Protein AF-T1CTY6-F1 (afdb_monomer_lite)

Foldseek 3Di:
DDDDDLVPLVVQLVVQLVVCCPDPCNVVSNVVSSLVSVQQSVQWDQDPVGTDGDCVSRDDDDDDDDDPNPDDDDPDDDDPDDDPDPPQDPDDPPFDEAEAQDELAQDDDPDPDDDDDPDPVVVVVVVVVRLVSSLVVLVVVVVVVGSHYDYPDYYDPSNSVND

Structure (mmCIF, N/CA/C/O backbone):
data_AF-T1CTY6-F1
#
_entry.id   AF-T1CTY6-F1
#
loop_
_atom_site.group_PDB
_atom_site.id
_atom_site.type_symbol
_atom_site.label_atom_id
_atom_site.label_alt_id
_atom_site.label_comp_id
_atom_site.label_asym_id
_atom_site.label_entity_id
_atom_site.label_seq_id
_atom_site.pdbx_PDB_ins_code
_atom_site.Cartn_x
_atom_site.Cartn_y
_atom_site.Cartn_z
_atom_site.occupancy
_atom_site.B_iso_or_equiv
_atom_site.auth_seq_id
_atom_site.auth_comp_id
_atom_site.auth_asym_id
_atom_site.auth_atom_id
_atom_site.pdbx_PDB_model_num
ATOM 1 N N . SER A 1 1 ? 11.191 7.652 -39.563 1.00 59.44 1 SER A N 1
ATOM 2 C CA . SER A 1 1 ? 11.370 7.025 -38.243 1.00 59.44 1 SER A CA 1
ATOM 3 C C . SER A 1 1 ? 10.699 5.677 -38.306 1.00 59.44 1 SER A C 1
ATOM 5 O O . SER A 1 1 ? 9.540 5.625 -38.702 1.00 59.44 1 SER A O 1
ATOM 7 N N . ASP A 1 2 ? 11.427 4.610 -37.997 1.00 75.50 2 ASP A N 1
ATOM 8 C CA . ASP A 1 2 ? 10.841 3.271 -37.982 1.00 75.50 2 ASP A CA 1
ATOM 9 C C . ASP A 1 2 ? 9.883 3.154 -36.785 1.00 75.50 2 ASP A C 1
ATOM 11 O O . ASP A 1 2 ? 10.231 3.607 -35.688 1.00 75.50 2 ASP A O 1
ATOM 15 N N . PRO A 1 3 ? 8.663 2.622 -36.972 1.00 77.69 3 PRO A N 1
ATOM 16 C CA . PRO A 1 3 ? 7.709 2.467 -35.883 1.00 77.69 3 PRO A CA 1
ATOM 17 C C . PRO A 1 3 ? 8.234 1.442 -34.870 1.00 77.69 3 PRO A C 1
ATOM 19 O O . PRO A 1 3 ? 8.481 0.287 -35.209 1.00 77.69 3 PRO A O 1
ATOM 22 N N . VAL A 1 4 ? 8.399 1.871 -33.618 1.00 83.06 4 VAL A N 1
ATOM 23 C CA . VAL A 1 4 ? 8.841 1.012 -32.511 1.00 83.06 4 VAL A CA 1
ATOM 24 C C . VAL A 1 4 ? 7.612 0.462 -31.796 1.00 83.06 4 VAL A C 1
ATOM 26 O O . VAL A 1 4 ? 6.786 1.222 -31.293 1.00 83.06 4 VAL A O 1
ATOM 29 N N . ALA A 1 5 ? 7.486 -0.863 -31.752 1.00 83.94 5 ALA A N 1
ATOM 30 C CA . ALA A 1 5 ? 6.417 -1.529 -31.018 1.00 83.94 5 ALA A CA 1
ATOM 31 C C . ALA A 1 5 ? 6.709 -1.553 -29.508 1.00 83.94 5 ALA A C 1
ATOM 33 O O . ALA A 1 5 ? 7.858 -1.693 -29.095 1.00 83.94 5 ALA A O 1
ATOM 34 N N . MET A 1 6 ? 5.664 -1.521 -28.676 1.00 81.06 6 MET A N 1
ATOM 35 C CA . MET A 1 6 ? 5.793 -1.631 -27.210 1.00 81.06 6 MET A CA 1
ATOM 36 C C . MET A 1 6 ? 6.401 -2.963 -26.748 1.00 81.06 6 MET A C 1
ATOM 38 O O . MET A 1 6 ? 7.002 -3.045 -25.680 1.00 81.06 6 MET A O 1
ATOM 42 N N . THR A 1 7 ? 6.277 -4.014 -27.560 1.00 84.38 7 THR A N 1
ATOM 43 C CA . THR A 1 7 ? 6.893 -5.320 -27.304 1.00 84.38 7 THR A CA 1
ATOM 44 C C . THR A 1 7 ? 8.396 -5.338 -27.589 1.00 84.38 7 THR A C 1
ATOM 46 O O . THR A 1 7 ? 9.085 -6.251 -27.135 1.00 84.38 7 THR A O 1
ATOM 49 N N . ASP A 1 8 ? 8.934 -4.348 -28.313 1.00 89.75 8 ASP A N 1
ATOM 50 C CA . ASP A 1 8 ? 10.365 -4.252 -28.606 1.00 89.75 8 ASP A CA 1
ATOM 51 C C . ASP A 1 8 ? 11.134 -3.643 -27.427 1.00 89.75 8 ASP A C 1
ATOM 53 O O . ASP A 1 8 ? 11.621 -2.508 -27.444 1.00 89.75 8 ASP A O 1
ATOM 57 N N . ARG A 1 9 ? 11.287 -4.462 -26.384 1.00 88.38 9 ARG A N 1
ATOM 58 C CA . ARG A 1 9 ? 12.069 -4.121 -25.191 1.00 88.38 9 ARG A CA 1
ATOM 59 C C . ARG A 1 9 ? 13.514 -3.760 -25.525 1.00 88.38 9 ARG A C 1
ATOM 61 O O . ARG A 1 9 ? 14.118 -2.972 -24.806 1.00 88.38 9 ARG A O 1
ATOM 68 N N . THR A 1 10 ? 14.074 -4.300 -26.609 1.00 90.50 10 THR A N 1
ATOM 69 C CA . THR A 1 10 ? 15.474 -4.048 -26.971 1.00 90.50 10 THR A CA 1
ATOM 70 C C . THR A 1 10 ? 15.679 -2.617 -27.452 1.00 90.50 10 THR A C 1
ATOM 72 O O . THR A 1 10 ? 16.629 -1.952 -27.032 1.00 90.50 10 THR A O 1
ATOM 75 N N . THR A 1 11 ? 14.768 -2.112 -28.284 1.00 92.69 11 THR A N 1
ATOM 76 C CA . THR A 1 11 ? 14.814 -0.730 -28.763 1.00 92.69 11 THR A CA 1
ATOM 77 C C . THR A 1 11 ? 14.435 0.243 -27.654 1.00 92.69 11 THR A C 1
ATOM 79 O O . THR A 1 11 ? 15.128 1.245 -27.471 1.00 92.69 11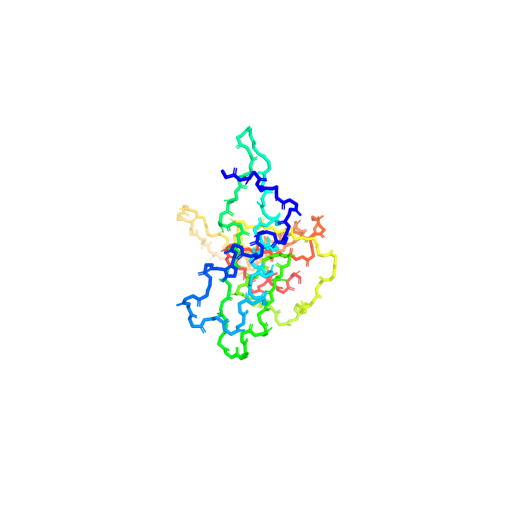 THR A O 1
ATOM 82 N N . LEU A 1 12 ? 13.428 -0.082 -26.836 1.00 92.62 12 LEU A N 1
ATOM 83 C CA . LEU A 1 12 ? 13.063 0.728 -25.670 1.00 92.62 12 LEU A CA 1
ATOM 84 C C . LEU A 1 12 ? 14.226 0.859 -24.670 1.00 92.62 12 LEU A C 1
ATOM 86 O O . LEU A 1 12 ? 14.524 1.962 -24.212 1.00 92.62 12 LEU A O 1
ATOM 90 N N . ALA A 1 13 ? 14.952 -0.231 -24.400 1.00 92.88 13 ALA A N 1
ATOM 91 C CA . ALA A 1 13 ? 16.126 -0.200 -23.531 1.00 92.88 13 ALA A CA 1
ATOM 92 C C . ALA A 1 13 ? 17.253 0.660 -24.118 1.00 92.88 13 ALA A C 1
ATOM 94 O O . ALA A 1 13 ? 17.898 1.406 -23.384 1.00 92.88 13 ALA A O 1
ATOM 95 N N . LYS A 1 14 ? 17.484 0.620 -25.438 1.00 93.06 14 LYS A N 1
ATOM 96 C CA . LYS A 1 14 ? 18.462 1.507 -26.094 1.00 93.06 14 LYS A CA 1
ATOM 97 C C . LYS A 1 14 ? 18.084 2.978 -25.927 1.00 93.06 14 LYS A C 1
ATOM 99 O O . LYS A 1 14 ? 18.944 3.772 -25.559 1.00 93.06 14 LYS A O 1
ATOM 104 N N . ILE A 1 15 ? 16.813 3.325 -26.135 1.00 93.06 15 ILE A N 1
ATOM 105 C CA . ILE A 1 15 ? 16.307 4.694 -25.949 1.00 93.06 15 ILE A CA 1
ATOM 106 C C . ILE A 1 15 ? 16.542 5.157 -24.504 1.00 93.06 15 ILE A C 1
ATOM 108 O O . ILE A 1 15 ? 17.101 6.234 -24.285 1.00 93.06 15 ILE A O 1
ATOM 112 N N . ALA A 1 16 ? 16.191 4.323 -23.521 1.00 93.19 16 ALA A N 1
ATOM 113 C CA . ALA A 1 16 ? 16.406 4.617 -22.106 1.00 93.19 16 ALA A CA 1
ATOM 114 C C . ALA A 1 16 ? 17.899 4.808 -21.772 1.00 93.19 16 ALA A C 1
ATOM 116 O O . ALA A 1 16 ? 18.269 5.805 -21.149 1.00 93.19 16 ALA A O 1
ATOM 117 N N . LYS A 1 17 ? 18.780 3.924 -22.261 1.00 93.50 17 LYS A N 1
ATOM 118 C CA . LYS A 1 17 ? 20.239 4.048 -22.085 1.00 93.50 17 LYS A CA 1
ATOM 119 C C . LYS A 1 17 ? 20.781 5.346 -22.676 1.00 93.50 17 LYS A C 1
ATOM 121 O O . LYS A 1 17 ? 21.583 6.019 -22.029 1.00 93.50 17 LYS A O 1
ATOM 126 N N . THR A 1 18 ? 20.340 5.725 -23.876 1.00 93.31 18 THR A N 1
ATOM 127 C CA . THR A 1 18 ? 20.744 6.984 -24.518 1.00 93.31 18 THR A CA 1
ATOM 128 C C . THR A 1 18 ? 20.318 8.194 -23.688 1.00 93.31 18 THR A C 1
ATOM 130 O O . THR A 1 18 ? 21.120 9.106 -23.496 1.00 93.31 18 THR A O 1
ATOM 133 N N . ALA A 1 19 ? 19.107 8.187 -23.123 1.00 91.25 19 ALA A N 1
ATOM 134 C CA . ALA A 1 19 ? 18.616 9.269 -22.266 1.00 91.25 19 ALA A CA 1
ATOM 135 C C . ALA A 1 19 ? 19.390 9.409 -20.935 1.00 91.25 19 ALA A C 1
ATOM 137 O O . ALA A 1 19 ? 19.431 10.494 -20.347 1.00 91.25 19 ALA A O 1
ATOM 138 N N . MET A 1 20 ? 20.006 8.325 -20.452 1.00 91.00 20 MET A N 1
ATOM 139 C CA . MET A 1 20 ? 20.801 8.297 -19.216 1.00 91.00 20 MET A CA 1
ATOM 140 C C . MET A 1 20 ? 22.302 8.535 -19.444 1.00 91.00 20 MET A C 1
ATOM 142 O O . MET A 1 20 ? 23.019 8.846 -18.495 1.00 91.00 20 MET A O 1
ATOM 146 N N . ALA A 1 21 ? 22.789 8.419 -20.684 1.00 87.50 21 ALA A N 1
ATOM 147 C CA . ALA A 1 21 ? 24.218 8.397 -21.002 1.00 87.50 21 ALA A CA 1
ATOM 148 C C . ALA A 1 21 ? 24.988 9.668 -20.597 1.00 87.50 21 ALA A C 1
ATOM 150 O O . ALA A 1 21 ? 26.182 9.584 -20.329 1.00 87.50 21 ALA A O 1
ATOM 151 N N . SER A 1 22 ? 24.326 10.826 -20.532 1.00 88.75 22 SER A N 1
ATOM 152 C CA . SER A 1 22 ? 24.936 12.108 -20.146 1.00 88.75 22 SER A CA 1
ATOM 153 C C . SER A 1 22 ? 24.800 12.448 -18.655 1.00 88.75 22 SER A C 1
ATOM 155 O O . SER A 1 22 ? 25.151 13.554 -18.246 1.00 88.75 22 SER A O 1
ATOM 157 N N . LYS A 1 23 ? 24.271 11.533 -17.833 1.00 88.62 23 LYS A N 1
ATOM 158 C CA . LYS A 1 23 ? 23.995 11.758 -16.406 1.00 88.62 23 LYS A CA 1
ATOM 159 C C . LYS A 1 23 ? 24.958 10.966 -15.519 1.00 88.62 23 LYS A C 1
ATOM 161 O O . LYS A 1 23 ? 25.582 10.000 -15.956 1.00 88.62 23 LYS A O 1
ATOM 166 N N . SER A 1 24 ? 25.032 11.335 -14.240 1.00 80.00 24 SER A N 1
ATOM 167 C CA . SER A 1 24 ? 25.892 10.671 -13.243 1.00 80.00 24 SER A CA 1
ATOM 168 C C . SER A 1 24 ? 25.585 9.179 -13.050 1.00 80.00 24 SER A C 1
ATOM 170 O O . SER A 1 24 ? 26.437 8.440 -12.579 1.00 80.00 24 SER A O 1
ATOM 172 N N . VAL A 1 25 ? 24.395 8.732 -13.461 1.00 79.69 25 VAL A N 1
ATOM 173 C CA . VAL A 1 25 ? 23.943 7.328 -13.443 1.00 79.69 25 VAL A CA 1
ATOM 174 C C . VAL A 1 25 ? 24.421 6.510 -14.653 1.00 79.69 25 VAL A C 1
ATOM 176 O O . VAL A 1 25 ? 23.932 5.415 -14.904 1.00 79.69 25 VAL A O 1
ATOM 179 N N . SER A 1 26 ? 25.339 7.049 -15.458 1.00 79.81 26 SER A N 1
ATOM 180 C CA . SER A 1 26 ? 25.789 6.421 -16.706 1.00 79.81 26 SER A CA 1
ATOM 181 C C . SER A 1 26 ? 26.509 5.083 -16.508 1.00 79.81 26 SER A C 1
ATOM 183 O O . SER A 1 26 ? 26.475 4.267 -17.429 1.00 79.81 26 SER A O 1
ATOM 185 N N . PHE A 1 27 ? 27.107 4.840 -15.337 1.00 81.81 27 PHE A N 1
ATOM 186 C CA . PHE A 1 27 ? 27.751 3.566 -14.994 1.00 81.81 27 PHE A CA 1
ATOM 187 C C . PHE A 1 27 ? 26.731 2.426 -14.846 1.00 81.81 27 PHE A C 1
ATOM 189 O O . PHE A 1 27 ? 26.923 1.365 -15.428 1.00 81.81 27 PHE A O 1
ATOM 196 N N . ASP A 1 28 ? 25.595 2.692 -14.198 1.00 86.50 28 ASP A N 1
ATOM 197 C CA . ASP A 1 28 ? 24.538 1.704 -13.919 1.00 86.50 28 ASP A CA 1
ATOM 198 C C . ASP A 1 28 ? 23.367 1.782 -14.912 1.00 86.50 28 ASP A C 1
ATOM 200 O O . ASP A 1 28 ? 22.284 1.233 -14.692 1.00 86.50 28 ASP A O 1
ATOM 204 N N . ARG A 1 29 ? 23.563 2.490 -16.032 1.00 88.31 29 ARG A N 1
ATOM 205 C CA . ARG A 1 29 ? 22.503 2.779 -17.011 1.00 88.31 29 ARG A CA 1
ATOM 206 C C . ARG A 1 29 ? 21.853 1.527 -17.583 1.00 88.31 29 ARG A C 1
ATOM 208 O O . ARG A 1 29 ? 20.710 1.594 -18.013 1.00 88.31 29 ARG A O 1
ATOM 215 N N . ASP A 1 30 ? 22.582 0.415 -17.644 1.00 90.44 30 ASP A N 1
ATOM 216 C CA . ASP A 1 30 ? 22.062 -0.829 -18.200 1.00 90.44 30 ASP A CA 1
ATOM 217 C C . ASP A 1 30 ? 20.988 -1.430 -17.289 1.00 90.44 30 ASP A C 1
ATOM 219 O O . ASP A 1 30 ? 19.914 -1.780 -17.778 1.00 90.44 30 ASP A O 1
ATOM 223 N N . HIS A 1 31 ? 21.250 -1.453 -15.980 1.00 91.19 31 HIS A N 1
ATOM 224 C CA . HIS A 1 31 ? 20.314 -1.896 -14.947 1.00 91.19 31 HIS A CA 1
ATOM 225 C C . HIS A 1 31 ? 19.101 -0.966 -14.851 1.00 91.19 31 HIS A C 1
ATOM 227 O O . HIS A 1 31 ? 17.954 -1.395 -14.961 1.00 91.19 31 HIS A O 1
ATOM 233 N N . LEU A 1 32 ? 19.347 0.343 -14.744 1.00 91.94 32 LEU A N 1
ATOM 234 C CA . LEU A 1 32 ? 18.278 1.336 -14.621 1.00 91.94 32 LEU A CA 1
ATOM 235 C C . LEU A 1 32 ? 17.399 1.411 -15.876 1.00 91.94 32 LEU A C 1
ATOM 237 O O . LEU A 1 32 ? 16.188 1.595 -15.764 1.00 91.94 32 LEU A O 1
ATOM 241 N N . ALA A 1 33 ? 17.975 1.244 -17.071 1.00 93.69 33 ALA A N 1
ATOM 242 C CA . ALA A 1 33 ? 17.201 1.210 -18.307 1.00 93.69 33 ALA A CA 1
ATOM 243 C C . ALA A 1 33 ? 16.242 0.015 -18.352 1.00 93.69 33 ALA A C 1
ATOM 245 O O . ALA A 1 33 ? 15.095 0.197 -18.760 1.00 93.69 33 ALA A O 1
ATOM 246 N N . ASP A 1 34 ? 16.676 -1.175 -17.920 1.00 93.00 34 ASP A N 1
ATOM 247 C CA . ASP A 1 34 ? 15.793 -2.345 -17.836 1.00 93.00 34 ASP A CA 1
ATOM 248 C C . ASP A 1 34 ? 14.622 -2.088 -16.878 1.00 93.00 34 ASP A C 1
ATOM 250 O O . ASP A 1 34 ? 13.460 -2.266 -17.254 1.00 93.00 34 ASP A O 1
ATOM 254 N N . LEU A 1 35 ? 14.911 -1.565 -15.682 1.00 94.56 35 LEU A N 1
ATOM 255 C CA . LEU A 1 35 ? 13.892 -1.229 -14.687 1.00 94.56 35 LEU A CA 1
ATOM 256 C C . LEU A 1 35 ? 12.882 -0.204 -15.215 1.00 94.56 35 LEU A C 1
ATOM 258 O O . LEU A 1 35 ? 11.675 -0.412 -15.090 1.00 94.56 35 LEU A O 1
ATOM 262 N N . CYS A 1 36 ? 13.352 0.875 -15.848 1.00 93.69 36 CYS A N 1
ATOM 263 C CA . CYS A 1 36 ? 12.477 1.897 -16.420 1.00 93.69 36 CYS A CA 1
ATOM 264 C C . CYS A 1 36 ? 11.570 1.329 -17.517 1.00 93.69 36 CYS A C 1
ATOM 266 O O . CYS A 1 36 ? 10.376 1.621 -17.533 1.00 93.69 36 CYS A O 1
ATOM 268 N N . VAL A 1 37 ? 12.109 0.509 -18.426 1.00 94.56 37 VAL A N 1
ATOM 269 C CA . VAL A 1 37 ? 11.310 -0.101 -19.499 1.00 94.56 37 VAL A CA 1
ATOM 270 C C . VAL A 1 37 ? 10.262 -1.044 -18.917 1.00 94.56 37 VAL A C 1
ATOM 272 O O . VAL A 1 37 ? 9.104 -1.004 -19.335 1.00 94.56 37 VAL A O 1
ATOM 275 N N . ARG A 1 38 ? 10.623 -1.860 -17.923 1.00 93.75 38 ARG A N 1
ATOM 276 C CA . ARG A 1 38 ? 9.675 -2.751 -17.242 1.00 93.75 38 ARG A CA 1
ATOM 277 C C . ARG A 1 38 ? 8.559 -1.975 -16.538 1.00 93.75 38 ARG A C 1
ATOM 279 O O . ARG A 1 38 ? 7.400 -2.303 -16.754 1.00 93.75 38 ARG A O 1
ATOM 286 N N . ALA A 1 39 ? 8.891 -0.919 -15.796 1.00 94.75 39 ALA A N 1
ATOM 287 C CA . ALA A 1 39 ? 7.912 -0.089 -15.090 1.00 94.75 39 ALA A CA 1
ATOM 288 C C . ALA A 1 39 ? 6.942 0.628 -16.045 1.00 94.75 39 ALA A C 1
ATOM 290 O O . ALA A 1 39 ? 5.736 0.652 -15.821 1.00 94.75 39 ALA A O 1
ATOM 291 N N . VAL A 1 40 ? 7.456 1.190 -17.144 1.00 94.06 40 VAL A N 1
ATOM 292 C CA . VAL A 1 40 ? 6.619 1.878 -18.139 1.00 94.06 40 VAL A CA 1
ATOM 293 C C . VAL A 1 40 ? 5.722 0.890 -18.878 1.00 94.06 40 VAL A C 1
ATOM 295 O O . VAL A 1 40 ? 4.549 1.172 -19.103 1.00 94.06 40 VAL A O 1
ATOM 298 N N . THR A 1 41 ? 6.246 -0.282 -19.245 1.00 92.12 41 THR A N 1
ATOM 299 C CA . THR A 1 41 ? 5.454 -1.296 -19.956 1.00 92.12 41 THR A CA 1
ATOM 300 C C . THR A 1 41 ? 4.399 -1.961 -19.073 1.00 92.12 41 THR A C 1
ATOM 302 O O . THR A 1 41 ? 3.377 -2.374 -19.611 1.00 92.12 41 THR A O 1
ATOM 305 N N . SER A 1 42 ? 4.587 -2.029 -17.748 1.00 91.88 42 SER A N 1
ATOM 306 C CA . SER A 1 42 ? 3.591 -2.597 -16.828 1.00 91.88 42 SER A CA 1
ATOM 307 C C . SER A 1 42 ? 2.372 -1.703 -16.598 1.00 91.88 42 SER A C 1
ATOM 309 O O . SER A 1 42 ? 1.312 -2.220 -16.266 1.00 91.88 42 SER A O 1
ATOM 311 N N . VAL A 1 43 ? 2.505 -0.383 -16.770 1.00 93.38 43 VAL A N 1
ATOM 312 C CA . VAL A 1 43 ? 1.404 0.585 -16.574 1.00 93.38 43 VAL A CA 1
ATOM 313 C C . VAL A 1 43 ? 0.863 1.158 -17.889 1.00 93.38 43 VAL A C 1
ATOM 315 O O . VAL A 1 43 ? 0.008 2.040 -17.877 1.00 93.38 43 VAL A O 1
ATOM 318 N N . ALA A 1 44 ? 1.390 0.704 -19.028 1.00 92.38 44 ALA A N 1
ATOM 319 C CA . ALA A 1 44 ? 0.965 1.174 -20.337 1.00 92.38 44 ALA A CA 1
ATOM 320 C C . ALA A 1 44 ? -0.404 0.595 -20.710 1.00 92.38 44 ALA A C 1
ATOM 322 O O . ALA A 1 44 ? -0.574 -0.621 -20.806 1.00 92.38 44 ALA A O 1
ATOM 323 N N . GLU A 1 45 ? -1.355 1.473 -21.008 1.00 90.31 45 GLU A N 1
ATOM 324 C CA . GLU A 1 45 ? -2.710 1.104 -21.405 1.00 90.31 45 GLU A CA 1
ATOM 325 C C . GLU A 1 45 ? -2.928 1.344 -22.904 1.00 90.31 45 GLU A C 1
ATOM 327 O O . GLU A 1 45 ? -2.540 2.399 -23.425 1.00 90.31 45 GLU A O 1
ATOM 332 N N . PRO A 1 46 ? -3.573 0.412 -23.626 1.00 88.50 46 PRO A N 1
ATOM 333 C CA . PRO A 1 46 ? -3.973 0.650 -25.005 1.00 88.50 46 PRO A CA 1
ATOM 334 C C . PRO A 1 46 ? -5.087 1.707 -25.057 1.00 88.50 46 PRO A C 1
ATOM 336 O O . PRO A 1 46 ? -6.076 1.630 -24.330 1.00 88.50 46 PRO A O 1
ATOM 339 N N . ARG A 1 47 ? -4.942 2.691 -25.945 1.00 88.12 47 ARG A N 1
ATOM 340 C CA . ARG A 1 47 ? -5.952 3.709 -26.270 1.00 88.12 47 ARG A CA 1
ATOM 341 C C . ARG A 1 47 ? -6.083 3.842 -27.789 1.00 88.12 47 ARG A C 1
ATOM 343 O O . ARG A 1 47 ? -5.224 3.377 -28.532 1.00 88.12 47 ARG A O 1
ATOM 350 N N . ASP A 1 48 ? -7.117 4.534 -28.263 1.00 79.06 48 ASP A N 1
ATOM 351 C CA . ASP A 1 48 ? -7.423 4.651 -29.703 1.00 79.06 48 ASP A CA 1
ATOM 352 C C . ASP A 1 48 ? -6.258 5.196 -30.556 1.00 79.06 48 ASP A C 1
ATOM 354 O O . ASP A 1 48 ? -6.122 4.848 -31.727 1.00 79.06 48 ASP A O 1
ATOM 358 N N . ALA A 1 49 ? -5.386 6.023 -29.969 1.00 75.75 49 ALA A N 1
ATOM 359 C CA . ALA A 1 49 ? -4.228 6.628 -30.633 1.00 75.75 49 ALA A CA 1
ATOM 360 C C . ALA A 1 49 ? -2.884 5.916 -30.353 1.00 75.75 49 ALA A C 1
ATOM 362 O O . ALA A 1 49 ? -1.828 6.460 -30.678 1.00 75.75 49 ALA A O 1
ATOM 363 N N . GLY A 1 50 ? -2.893 4.727 -29.737 1.00 83.75 50 GLY A N 1
ATOM 364 C CA . GLY A 1 50 ? -1.685 3.967 -29.408 1.00 83.75 50 GLY A CA 1
ATOM 365 C C . GLY A 1 50 ? -1.661 3.499 -27.956 1.00 83.75 50 GLY A C 1
ATOM 366 O O . GLY A 1 50 ? -2.588 2.847 -27.497 1.00 83.75 50 GLY A O 1
ATOM 367 N N . HIS A 1 51 ? -0.584 3.798 -27.233 1.00 86.31 51 HIS A N 1
ATOM 368 C CA . HIS A 1 51 ? -0.466 3.462 -25.813 1.00 86.31 51 HIS A CA 1
ATOM 369 C C . HIS A 1 51 ? -0.346 4.741 -24.997 1.00 86.31 51 HIS A C 1
ATOM 371 O O . HIS A 1 51 ? 0.361 5.669 -25.393 1.00 86.31 51 HIS A O 1
ATOM 377 N N . TYR A 1 52 ? -1.031 4.780 -23.863 1.00 90.25 52 TYR A N 1
ATOM 378 C CA . TYR A 1 52 ? -0.935 5.859 -22.897 1.00 90.25 52 TYR A CA 1
ATOM 379 C C . TYR A 1 52 ? -0.309 5.338 -21.612 1.00 90.25 52 TYR A C 1
ATOM 381 O O . TYR A 1 52 ? -0.619 4.240 -21.159 1.00 90.25 52 TYR A O 1
ATOM 389 N N . VAL A 1 53 ? 0.587 6.132 -21.043 1.00 91.88 53 VAL A N 1
ATOM 390 C CA . VAL A 1 53 ? 1.298 5.814 -19.807 1.00 91.88 53 VAL A CA 1
ATOM 391 C C . VAL A 1 53 ? 0.976 6.929 -18.830 1.00 91.88 53 VAL A C 1
ATOM 393 O O . VAL A 1 53 ? 1.385 8.069 -19.050 1.00 91.88 53 VAL A O 1
ATOM 396 N N . GLU A 1 54 ? 0.245 6.597 -17.772 1.00 93.06 54 GLU A N 1
ATOM 397 C CA . GLU A 1 54 ? 0.024 7.505 -16.650 1.00 93.06 54 GLU A CA 1
ATOM 398 C C . GLU A 1 54 ? 1.234 7.422 -15.715 1.00 93.06 54 GLU A C 1
ATOM 400 O O . GLU A 1 54 ? 1.508 6.369 -15.134 1.00 93.06 54 GLU A O 1
ATOM 405 N N . LEU A 1 55 ? 1.999 8.510 -15.600 1.00 91.81 55 LEU A N 1
ATOM 406 C CA . LEU A 1 55 ? 3.238 8.506 -14.812 1.00 91.81 55 LEU A CA 1
ATOM 407 C C . LEU A 1 55 ? 2.964 8.403 -13.309 1.00 91.81 55 LEU A C 1
ATOM 409 O O . LEU A 1 55 ? 3.798 7.862 -12.586 1.00 91.81 55 LEU A O 1
ATOM 413 N N . ASP A 1 56 ? 1.788 8.843 -12.856 1.00 93.19 56 ASP A N 1
ATOM 414 C CA . ASP A 1 56 ? 1.364 8.736 -11.456 1.00 93.19 56 ASP A CA 1
ATOM 415 C C . ASP A 1 56 ? 1.187 7.275 -11.002 1.00 93.19 56 ASP A C 1
ATOM 417 O O . ASP A 1 56 ? 1.276 6.981 -9.810 1.00 93.19 56 ASP A O 1
ATOM 421 N N . ASN A 1 57 ? 1.035 6.333 -11.943 1.00 94.25 57 ASN A N 1
ATOM 422 C CA . ASN A 1 57 ? 1.009 4.897 -11.652 1.00 94.25 57 ASN A CA 1
ATOM 423 C C . ASN A 1 57 ? 2.411 4.306 -11.392 1.00 94.25 57 ASN A C 1
ATOM 425 O O . ASN A 1 57 ? 2.521 3.130 -11.047 1.00 94.25 57 ASN A O 1
ATOM 429 N N . ILE A 1 58 ? 3.487 5.088 -11.546 1.00 95.69 58 ILE A N 1
ATOM 430 C CA . ILE A 1 58 ? 4.866 4.665 -11.271 1.00 95.69 58 ILE A CA 1
ATOM 431 C C . ILE A 1 58 ? 5.368 5.379 -10.016 1.00 95.69 58 ILE A C 1
ATOM 433 O O . ILE A 1 58 ? 5.820 6.524 -10.048 1.00 95.69 58 ILE A O 1
ATOM 437 N N . GLN A 1 59 ? 5.349 4.671 -8.889 1.00 95.38 59 GLN A N 1
ATOM 438 C CA . GLN A 1 59 ? 5.854 5.207 -7.631 1.00 95.38 59 GLN A CA 1
ATOM 439 C C . GLN A 1 59 ? 7.389 5.161 -7.575 1.00 95.38 59 GLN A C 1
ATOM 441 O O . GLN A 1 59 ? 8.004 4.114 -7.772 1.00 95.38 59 GLN A O 1
ATOM 446 N N . ILE A 1 60 ? 8.017 6.289 -7.230 1.00 94.50 60 ILE A N 1
ATOM 447 C CA . ILE A 1 60 ? 9.469 6.381 -7.024 1.00 94.50 60 ILE A CA 1
ATOM 448 C C . ILE A 1 60 ? 9.755 6.598 -5.537 1.00 94.50 60 ILE A C 1
ATOM 450 O O . ILE A 1 60 ? 9.543 7.690 -5.006 1.00 94.50 60 ILE A O 1
ATOM 454 N N . ILE A 1 61 ? 10.293 5.574 -4.872 1.00 92.88 61 ILE A N 1
ATOM 455 C CA . ILE A 1 61 ? 10.753 5.652 -3.480 1.00 92.88 61 ILE A CA 1
ATOM 456 C C . ILE A 1 61 ? 12.277 5.715 -3.442 1.00 92.88 61 ILE A C 1
ATOM 458 O O . ILE A 1 61 ? 12.966 4.940 -4.098 1.00 92.88 61 ILE A O 1
ATOM 462 N N . LYS A 1 62 ? 12.808 6.647 -2.645 1.00 91.62 62 LYS A N 1
ATOM 463 C CA . LYS A 1 62 ? 14.248 6.818 -2.427 1.00 91.62 62 LYS A CA 1
ATOM 464 C C . LYS A 1 62 ? 14.549 6.619 -0.949 1.00 91.62 62 LYS A C 1
ATOM 466 O O . LYS A 1 62 ? 14.037 7.364 -0.116 1.00 91.62 62 LYS A O 1
ATOM 471 N N . LYS A 1 63 ? 15.403 5.651 -0.631 1.00 89.19 63 LYS A N 1
ATOM 472 C CA . LYS A 1 63 ? 15.982 5.470 0.704 1.00 89.19 63 LYS A CA 1
ATOM 473 C C . LYS A 1 63 ? 17.498 5.620 0.585 1.00 89.19 63 LYS A C 1
ATOM 475 O O . LYS A 1 63 ? 18.079 5.228 -0.420 1.00 89.19 63 LYS A O 1
ATOM 480 N N . GLN A 1 64 ? 18.112 6.285 1.561 1.00 90.75 64 GLN A N 1
ATOM 481 C CA . GLN A 1 64 ? 19.563 6.469 1.584 1.00 90.75 64 GLN A CA 1
ATOM 482 C C . GLN A 1 64 ? 20.250 5.191 2.067 1.00 90.75 64 GLN A C 1
ATOM 484 O O . GLN A 1 64 ? 19.733 4.508 2.951 1.00 90.75 64 GLN A O 1
ATOM 489 N N . GLY A 1 65 ? 21.436 4.923 1.524 1.00 87.44 65 GLY A N 1
ATOM 490 C CA . GLY A 1 65 ? 22.167 3.675 1.736 1.00 87.44 65 GLY A CA 1
ATOM 491 C C . GLY A 1 65 ? 22.020 2.725 0.546 1.00 87.44 65 GLY A C 1
ATOM 492 O O . GLY A 1 65 ? 21.072 2.837 -0.225 1.00 87.44 65 GLY A O 1
ATOM 493 N N . GLY A 1 66 ? 22.985 1.819 0.389 1.00 88.31 66 GLY A N 1
ATOM 494 C CA . GLY A 1 66 ? 23.075 0.925 -0.769 1.00 88.31 66 GLY A CA 1
ATOM 495 C C . GLY A 1 66 ? 23.760 1.550 -1.990 1.00 88.31 66 GLY A C 1
ATOM 496 O O . GLY A 1 66 ? 24.201 2.702 -1.978 1.00 88.31 66 GLY A O 1
ATOM 497 N N . SER A 1 67 ? 23.877 0.740 -3.033 1.00 89.44 67 SER A N 1
ATOM 498 C CA . SER A 1 67 ? 24.406 1.070 -4.354 1.00 89.44 67 SER A CA 1
ATOM 499 C C . SER A 1 67 ? 23.273 1.296 -5.362 1.00 89.44 67 SER A C 1
ATOM 501 O O . SER A 1 67 ? 22.115 0.970 -5.105 1.00 89.44 67 SER A O 1
ATOM 503 N N . MET A 1 68 ? 23.586 1.849 -6.537 1.00 86.69 68 MET A N 1
ATOM 504 C CA . MET A 1 68 ? 22.595 1.976 -7.617 1.00 86.69 68 MET A CA 1
ATOM 505 C C . MET A 1 68 ? 22.115 0.604 -8.115 1.00 86.69 68 MET A C 1
ATOM 507 O O . MET A 1 68 ? 20.952 0.471 -8.499 1.00 86.69 68 MET A O 1
ATOM 511 N N . GLU A 1 69 ? 22.977 -0.414 -8.056 1.00 88.25 69 GLU A N 1
ATOM 512 C CA . GLU A 1 69 ? 22.656 -1.801 -8.413 1.00 88.25 69 GLU A CA 1
ATOM 513 C C . GLU A 1 69 ? 21.606 -2.424 -7.475 1.00 88.25 69 GLU A C 1
ATOM 515 O O . GLU A 1 69 ? 20.820 -3.263 -7.911 1.00 88.25 69 GLU A O 1
ATOM 520 N N . ASP A 1 70 ? 21.500 -1.950 -6.227 1.00 91.25 70 ASP A N 1
ATOM 521 C CA . ASP A 1 70 ? 20.485 -2.410 -5.265 1.00 91.25 70 ASP A CA 1
ATOM 522 C C . ASP A 1 70 ? 19.068 -1.899 -5.586 1.00 91.25 70 ASP A C 1
ATOM 524 O O . ASP A 1 70 ? 18.095 -2.291 -4.937 1.00 91.25 70 ASP A O 1
ATOM 528 N N . THR A 1 71 ? 18.923 -1.025 -6.588 1.00 93.06 71 THR A N 1
ATOM 529 C CA . THR A 1 71 ? 17.617 -0.533 -7.043 1.00 93.06 71 THR A CA 1
ATOM 530 C C . THR A 1 71 ? 16.800 -1.675 -7.639 1.00 93.06 71 THR A C 1
ATOM 532 O O . THR A 1 71 ? 17.294 -2.445 -8.461 1.00 93.06 71 THR A O 1
ATOM 535 N N . GLN A 1 72 ? 15.523 -1.768 -7.269 1.00 93.50 72 GLN A N 1
ATOM 536 C CA . GLN A 1 72 ? 14.623 -2.820 -7.740 1.00 93.50 72 GLN A CA 1
ATOM 537 C C . GLN A 1 72 ? 13.273 -2.243 -8.159 1.00 93.50 72 GLN A C 1
ATOM 539 O O . GLN A 1 72 ? 12.813 -1.237 -7.619 1.00 93.50 72 GLN A O 1
ATOM 544 N N . LEU A 1 73 ? 12.631 -2.912 -9.116 1.00 94.88 73 LEU A N 1
ATOM 545 C CA . LEU A 1 73 ? 11.239 -2.675 -9.479 1.00 94.88 73 LEU A CA 1
ATOM 546 C C . LEU A 1 73 ? 10.373 -3.642 -8.679 1.00 94.88 73 LEU A C 1
ATOM 548 O O . LEU A 1 73 ? 10.526 -4.856 -8.810 1.00 94.88 73 LEU A O 1
ATOM 552 N N . LEU A 1 74 ? 9.459 -3.094 -7.887 1.00 94.31 74 LEU A N 1
ATOM 553 C CA . LEU A 1 74 ? 8.437 -3.864 -7.192 1.00 94.31 74 LEU A CA 1
ATOM 554 C C . LEU A 1 74 ? 7.133 -3.789 -7.980 1.00 94.31 74 LEU A C 1
ATOM 556 O O . LEU A 1 74 ? 6.681 -2.706 -8.343 1.00 94.31 74 LEU A O 1
ATOM 560 N N . GLU A 1 75 ? 6.524 -4.944 -8.228 1.00 92.50 75 GLU A N 1
ATOM 561 C CA . GLU A 1 75 ? 5.214 -5.053 -8.873 1.00 92.50 75 GLU A CA 1
ATOM 562 C C . GLU A 1 75 ? 4.113 -4.803 -7.832 1.00 92.50 75 GLU A C 1
ATOM 564 O O . GLU A 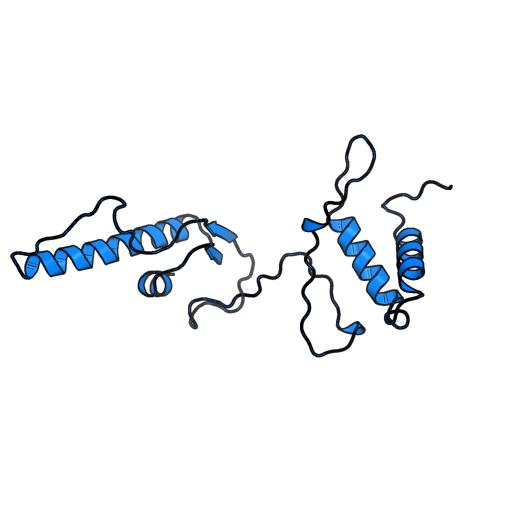1 75 ? 3.463 -5.720 -7.336 1.00 92.50 75 GLU A O 1
ATOM 569 N N . GLY A 1 76 ? 3.964 -3.540 -7.434 1.00 92.75 76 GLY A N 1
ATOM 570 C CA . GLY A 1 76 ? 3.023 -3.119 -6.402 1.00 92.75 76 GLY A CA 1
ATOM 571 C C . GLY A 1 76 ? 3.280 -1.690 -5.935 1.00 92.75 76 GLY A C 1
ATOM 572 O O . GLY A 1 76 ? 3.910 -0.898 -6.633 1.00 92.75 76 GLY A O 1
ATOM 573 N N . ILE A 1 77 ? 2.796 -1.366 -4.736 1.00 92.94 77 ILE A N 1
ATOM 574 C CA . ILE A 1 77 ? 2.968 -0.052 -4.112 1.00 92.94 77 ILE A CA 1
ATOM 575 C C . ILE A 1 77 ? 3.710 -0.185 -2.782 1.00 92.94 77 ILE A C 1
ATOM 577 O O . ILE A 1 77 ? 3.450 -1.099 -1.998 1.00 92.94 77 ILE A O 1
ATOM 581 N N . ILE A 1 78 ? 4.618 0.749 -2.512 1.00 93.38 78 ILE A N 1
ATOM 582 C CA . ILE A 1 78 ? 5.236 0.917 -1.202 1.00 93.38 78 ILE A CA 1
ATOM 583 C C . ILE A 1 78 ? 4.479 2.014 -0.460 1.00 93.38 78 ILE A C 1
ATOM 585 O O . ILE A 1 78 ? 4.395 3.159 -0.905 1.00 93.38 78 ILE A O 1
ATOM 589 N N . VAL A 1 79 ? 3.980 1.692 0.725 1.00 92.62 79 VAL A N 1
ATOM 590 C CA . VAL A 1 79 ? 3.437 2.691 1.643 1.00 92.62 79 VAL A CA 1
ATOM 591 C C . VAL A 1 79 ? 4.486 2.941 2.719 1.00 92.62 79 VAL A C 1
ATOM 593 O O . VAL A 1 79 ? 4.854 2.019 3.439 1.00 92.62 79 VAL A O 1
ATOM 596 N N . ASP A 1 80 ? 4.980 4.178 2.831 1.00 90.06 80 ASP A N 1
ATOM 597 C CA . ASP A 1 80 ? 5.970 4.567 3.850 1.00 90.06 80 ASP A CA 1
ATOM 598 C C . ASP A 1 80 ? 5.283 4.772 5.214 1.00 90.06 80 ASP A C 1
ATOM 600 O O . ASP A 1 80 ? 5.155 5.886 5.729 1.00 90.06 80 ASP A O 1
ATOM 604 N N . LYS A 1 81 ? 4.729 3.679 5.745 1.00 90.06 81 LYS A N 1
ATOM 605 C CA . LYS A 1 81 ? 4.021 3.589 7.023 1.00 90.06 81 LYS A CA 1
ATOM 606 C C . LYS A 1 81 ? 4.350 2.272 7.711 1.00 90.06 81 LYS A C 1
ATOM 608 O O . LYS A 1 81 ? 4.684 1.280 7.070 1.00 90.06 81 LYS A O 1
ATOM 613 N N . GLU A 1 82 ? 4.207 2.273 9.027 1.00 90.12 82 GLU A N 1
ATOM 614 C CA . GLU A 1 82 ? 4.382 1.090 9.862 1.00 90.12 82 GLU A CA 1
ATOM 615 C C . GLU A 1 82 ? 3.026 0.520 10.282 1.00 90.12 82 GLU A C 1
ATOM 617 O O . GLU A 1 82 ? 1.999 1.204 10.242 1.00 90.12 82 GLU A O 1
ATOM 622 N N . LYS A 1 83 ? 3.024 -0.749 10.700 1.00 92.62 83 LYS A N 1
ATOM 623 C CA . LYS A 1 83 ? 1.858 -1.352 11.349 1.00 92.62 83 LYS A CA 1
ATOM 624 C C . LYS A 1 83 ? 1.510 -0.571 12.616 1.00 92.62 83 LYS A C 1
ATOM 626 O O . LYS A 1 83 ? 2.394 -0.216 13.388 1.00 92.62 83 LYS A O 1
ATOM 631 N N . VAL A 1 84 ? 0.217 -0.351 12.836 1.00 92.06 84 VAL A N 1
ATOM 632 C CA . VAL A 1 84 ? -0.268 0.448 13.973 1.00 92.06 84 VAL A CA 1
ATOM 633 C C . VAL A 1 84 ? -0.023 -0.239 15.317 1.00 92.06 84 VAL A C 1
ATOM 635 O O . VAL A 1 84 ? 0.334 0.422 16.282 1.00 92.06 84 VAL A O 1
ATOM 638 N N . HIS A 1 85 ? -0.114 -1.573 15.362 1.00 92.81 85 HIS A N 1
ATOM 639 C CA . HIS A 1 85 ? 0.076 -2.350 16.583 1.00 92.81 85 HIS A CA 1
ATOM 640 C C . HIS A 1 85 ? 1.211 -3.372 16.435 1.00 92.81 85 HIS A C 1
ATOM 642 O O . HIS A 1 85 ? 1.289 -4.115 15.452 1.00 92.81 85 HIS A O 1
ATOM 648 N N . SER A 1 86 ? 2.087 -3.464 17.439 1.00 90.69 86 SER A N 1
ATOM 649 C CA . SER A 1 86 ? 3.284 -4.322 17.408 1.00 90.69 86 SER A CA 1
ATOM 650 C C . SER A 1 86 ? 2.958 -5.814 17.268 1.00 90.69 86 SER A C 1
ATOM 652 O O . SER A 1 86 ? 3.703 -6.542 16.608 1.00 90.69 86 SER A O 1
ATOM 654 N N . GLY A 1 87 ? 1.818 -6.250 17.812 1.00 90.31 87 GLY A N 1
ATOM 655 C CA . GLY A 1 87 ? 1.313 -7.622 17.712 1.00 90.31 87 GLY A CA 1
ATOM 656 C C . GLY A 1 87 ? 0.771 -8.025 16.334 1.00 90.31 87 GLY A C 1
ATOM 657 O O . GLY A 1 87 ? 0.536 -9.209 16.113 1.00 90.31 87 GLY A O 1
ATOM 658 N N . MET A 1 88 ? 0.588 -7.085 15.396 1.00 92.81 88 MET A N 1
ATOM 659 C CA . MET A 1 88 ? 0.120 -7.418 14.046 1.00 92.81 88 MET A CA 1
ATOM 660 C C . MET A 1 88 ? 1.197 -8.175 13.249 1.00 92.81 88 MET A C 1
ATOM 662 O O . MET A 1 88 ? 2.397 -7.881 13.392 1.00 92.81 88 MET A O 1
ATOM 666 N N . PRO A 1 89 ? 0.796 -9.136 12.395 1.00 93.25 89 PRO A N 1
ATOM 667 C CA . PRO A 1 89 ? 1.733 -9.934 11.619 1.00 93.25 89 PRO A CA 1
ATOM 668 C C . PRO A 1 89 ? 2.577 -9.035 10.701 1.00 93.25 89 PRO A C 1
ATOM 670 O O . PRO A 1 89 ? 2.030 -8.165 10.025 1.00 93.25 89 PRO A O 1
ATOM 673 N N . PRO A 1 90 ? 3.910 -9.217 10.659 1.00 92.50 90 PRO A N 1
ATOM 674 C CA . PRO A 1 90 ? 4.779 -8.425 9.787 1.00 92.50 90 PRO A CA 1
ATOM 675 C C . PRO A 1 90 ? 4.629 -8.799 8.306 1.00 92.50 90 PRO A C 1
ATOM 677 O O . PRO A 1 90 ? 5.001 -8.015 7.441 1.00 92.50 90 PRO A O 1
ATOM 680 N N . VAL A 1 91 ? 4.109 -9.996 8.016 1.00 94.88 91 VAL A N 1
ATOM 681 C CA . VAL A 1 91 ? 3.914 -10.524 6.662 1.00 94.88 91 VAL A CA 1
ATOM 682 C C . VAL A 1 91 ? 2.550 -11.197 6.592 1.00 94.88 91 VAL A C 1
ATOM 684 O O . VAL A 1 91 ? 2.207 -11.999 7.463 1.00 94.88 91 VAL A O 1
ATOM 687 N N . VAL A 1 92 ? 1.788 -10.885 5.545 1.00 95.06 92 VAL A N 1
ATOM 688 C CA . VAL A 1 92 ? 0.483 -11.487 5.258 1.00 95.06 92 VAL A CA 1
ATOM 689 C C . VAL A 1 92 ? 0.513 -12.014 3.827 1.00 95.06 92 VAL A C 1
ATOM 691 O O . VAL A 1 92 ? 0.587 -11.234 2.882 1.00 95.06 92 VAL A O 1
ATOM 694 N N . ASN A 1 93 ? 0.470 -13.337 3.674 1.00 95.38 93 ASN A N 1
ATOM 695 C CA . ASN A 1 93 ? 0.365 -13.982 2.364 1.00 95.38 93 ASN A CA 1
ATOM 696 C C . ASN A 1 93 ? -1.096 -13.976 1.894 1.00 95.38 93 ASN A C 1
ATOM 698 O O . ASN A 1 93 ? -2.003 -14.014 2.727 1.00 95.38 93 ASN A O 1
ATOM 702 N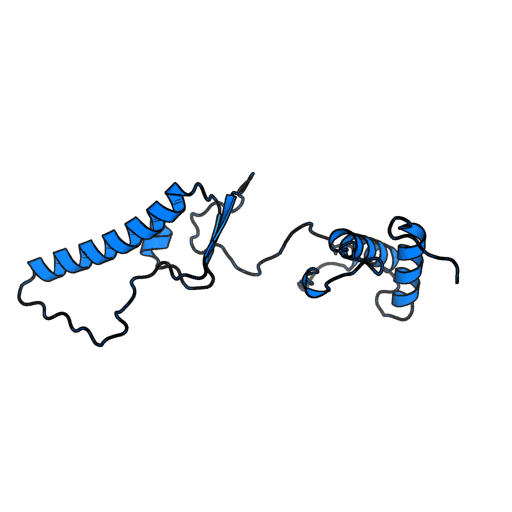 N . ASP A 1 94 ? -1.311 -13.917 0.576 1.00 94.88 94 ASP A N 1
ATOM 703 C CA . ASP A 1 94 ? -2.644 -13.916 -0.052 1.00 94.88 94 ASP A CA 1
ATOM 704 C C . ASP A 1 94 ? -3.584 -12.854 0.547 1.00 94.88 94 ASP A C 1
ATOM 706 O O . ASP A 1 94 ? -4.742 -13.108 0.898 1.00 94.88 94 ASP A O 1
ATOM 710 N N . ALA A 1 95 ? -3.044 -11.644 0.722 1.00 95.56 95 ALA A N 1
ATOM 711 C CA . ALA A 1 95 ? -3.715 -10.592 1.461 1.00 95.56 95 ALA A CA 1
ATOM 712 C C . ALA A 1 95 ? -4.983 -10.097 0.746 1.00 95.56 95 ALA A C 1
ATOM 714 O O . ALA A 1 95 ? -4.954 -9.706 -0.421 1.00 95.56 95 ALA A O 1
ATOM 715 N N . ARG A 1 96 ? -6.096 -10.029 1.482 1.00 96.50 96 ARG A N 1
ATOM 716 C CA . ARG A 1 96 ? -7.319 -9.340 1.058 1.00 96.50 96 ARG A CA 1
ATOM 717 C C . ARG A 1 96 ? -7.307 -7.943 1.657 1.00 96.50 96 ARG A C 1
ATOM 719 O O . ARG A 1 96 ? -7.527 -7.785 2.858 1.00 96.50 96 ARG A O 1
ATOM 726 N N . ILE A 1 97 ? -6.992 -6.959 0.823 1.00 95.81 97 ILE A N 1
ATOM 727 C CA . ILE A 1 97 ? -6.736 -5.582 1.246 1.00 95.81 97 ILE A CA 1
ATOM 728 C C . ILE A 1 97 ? -8.040 -4.776 1.230 1.00 95.81 97 ILE A C 1
ATOM 730 O O . ILE A 1 97 ? -8.701 -4.689 0.197 1.00 95.81 97 ILE A O 1
ATOM 734 N N . ALA A 1 98 ? -8.388 -4.157 2.358 1.00 95.88 98 ALA A N 1
ATOM 735 C CA . ALA A 1 98 ? -9.451 -3.159 2.452 1.00 95.88 98 ALA A CA 1
ATOM 736 C C . ALA A 1 98 ? -8.859 -1.745 2.531 1.00 95.88 98 ALA A C 1
ATOM 738 O O . ALA A 1 98 ? -7.937 -1.495 3.307 1.00 95.88 98 ALA A O 1
ATOM 739 N N . LEU A 1 99 ? -9.416 -0.818 1.752 1.00 95.62 99 LEU A N 1
ATOM 740 C CA . LEU A 1 99 ? -9.052 0.599 1.763 1.00 95.62 99 LEU A CA 1
ATOM 741 C C . LEU A 1 99 ? -10.209 1.400 2.368 1.00 95.62 99 LEU A C 1
ATOM 743 O O . LEU A 1 99 ? -11.332 1.326 1.869 1.00 95.62 99 LEU A O 1
ATOM 747 N N . LEU A 1 100 ? -9.948 2.144 3.443 1.00 94.44 100 LEU A N 1
ATOM 748 C CA . LEU A 1 100 ? -10.960 2.896 4.186 1.00 94.44 100 LEU A CA 1
ATOM 749 C C . LEU A 1 100 ? -10.614 4.390 4.234 1.00 94.44 100 LEU A C 1
ATOM 751 O O . LEU A 1 100 ? -9.604 4.782 4.813 1.00 94.44 100 LEU A O 1
ATOM 755 N N . ASP A 1 101 ? -11.514 5.240 3.736 1.00 94.06 101 ASP A N 1
ATOM 756 C CA . ASP A 1 101 ? -11.508 6.697 3.984 1.00 94.06 101 ASP A CA 1
ATOM 757 C C . ASP A 1 101 ? -12.353 7.058 5.230 1.00 94.06 101 ASP A C 1
ATOM 759 O O . ASP A 1 101 ? -13.078 8.055 5.317 1.00 94.06 101 ASP A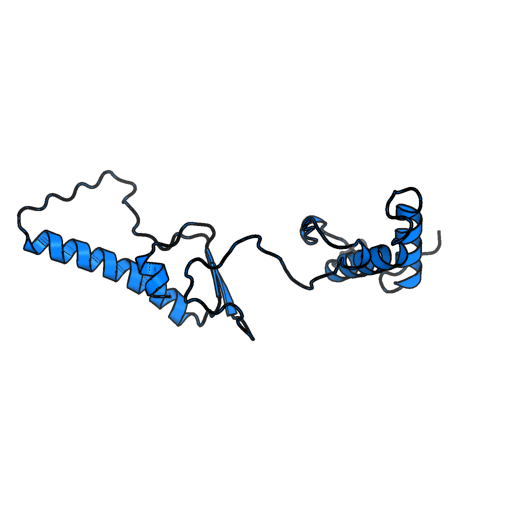 O 1
ATOM 763 N N . ALA A 1 102 ? -12.316 6.199 6.244 1.00 89.44 102 ALA A N 1
ATOM 764 C CA . ALA A 1 102 ? -13.009 6.406 7.507 1.00 89.44 102 ALA A CA 1
ATOM 765 C C . ALA A 1 102 ? -12.043 6.202 8.672 1.00 89.44 102 ALA A C 1
ATOM 767 O O . ALA A 1 102 ? -11.138 5.374 8.596 1.00 89.44 102 ALA A O 1
ATOM 768 N N . ALA A 1 103 ? -12.245 6.972 9.742 1.00 90.75 103 ALA A N 1
ATOM 769 C CA . ALA A 1 103 ? -11.561 6.743 11.007 1.00 90.75 103 ALA A CA 1
ATOM 770 C C . ALA A 1 103 ? -12.237 5.581 11.740 1.00 90.75 103 ALA A C 1
ATOM 772 O O . ALA A 1 103 ? -13.470 5.499 11.756 1.00 90.75 103 ALA A O 1
ATOM 773 N N . LEU A 1 104 ? -11.433 4.717 12.355 1.00 91.88 104 LEU A N 1
ATOM 774 C CA . LEU A 1 104 ? -11.899 3.691 13.288 1.00 91.88 104 LEU A CA 1
ATOM 775 C C . LEU A 1 104 ? -11.786 4.247 14.709 1.00 91.88 104 LEU A C 1
ATOM 777 O O . LEU A 1 104 ? -10.980 3.787 15.511 1.00 91.88 104 LEU A O 1
ATOM 781 N N . GLU A 1 105 ? -12.560 5.296 14.966 1.00 90.81 105 GLU A N 1
ATOM 782 C CA . GLU A 1 105 ? -12.530 6.100 16.188 1.00 90.81 105 GLU A CA 1
ATOM 783 C C . GLU A 1 105 ? -13.959 6.464 16.602 1.00 90.81 105 GLU A C 1
ATOM 785 O O . GLU A 1 105 ? -14.878 6.499 15.771 1.00 90.81 105 GLU A O 1
ATOM 790 N N . ILE A 1 106 ? -14.151 6.770 17.886 1.00 86.25 106 ILE A N 1
ATOM 791 C CA . ILE A 1 106 ? -15.435 7.262 18.386 1.00 86.25 106 ILE A CA 1
ATOM 792 C C . ILE A 1 106 ? -15.661 8.664 17.819 1.00 86.25 106 ILE A C 1
ATOM 794 O O . ILE A 1 106 ? -14.950 9.621 18.131 1.00 86.25 106 ILE A O 1
ATOM 798 N N . LYS A 1 107 ? -16.670 8.792 16.957 1.00 78.12 107 LYS A N 1
ATOM 799 C CA . LYS A 1 107 ? -17.013 10.075 16.349 1.00 78.12 107 LYS A CA 1
ATOM 800 C C . LYS A 1 107 ? -17.774 10.935 17.344 1.00 78.12 107 LYS A C 1
ATOM 802 O O . LYS A 1 107 ? -18.826 10.539 17.841 1.00 78.12 107 LYS A O 1
ATOM 807 N N . LYS A 1 108 ? -17.283 12.154 17.552 1.00 75.94 108 LYS A N 1
ATOM 808 C CA . LYS A 1 108 ? -18.085 13.216 18.159 1.00 75.94 108 LYS A CA 1
ATOM 809 C C . LYS A 1 108 ? -19.172 13.635 17.176 1.00 75.94 108 LYS A C 1
ATOM 811 O O . LYS A 1 108 ? -18.956 13.638 15.963 1.00 75.94 108 LYS A O 1
ATOM 816 N N . THR A 1 109 ? -20.343 13.963 17.700 1.00 73.81 109 THR A N 1
ATOM 817 C CA . THR A 1 109 ? -21.434 14.512 16.897 1.00 73.81 109 THR A CA 1
ATOM 818 C C . THR A 1 109 ? -21.017 15.861 16.312 1.00 73.81 109 THR A C 1
ATOM 820 O O . THR A 1 109 ? -20.342 16.643 16.974 1.00 73.81 109 THR A O 1
ATOM 823 N N . GLU A 1 110 ? -21.421 16.144 15.071 1.00 72.75 110 GLU A N 1
ATOM 824 C CA . GLU A 1 110 ? -21.159 17.445 14.426 1.00 72.75 110 GLU A CA 1
ATOM 825 C C . GLU A 1 110 ? -21.907 18.598 15.111 1.00 72.75 110 GLU A C 1
ATOM 827 O O . GLU A 1 110 ? -21.505 19.754 15.019 1.00 72.75 110 GLU A O 1
ATOM 832 N N . ILE A 1 111 ? -22.994 18.273 15.812 1.00 79.69 111 ILE A N 1
ATOM 833 C CA . ILE A 1 111 ? -23.728 19.191 16.679 1.00 79.69 111 ILE A CA 1
ATOM 834 C C . ILE A 1 111 ? -23.131 19.083 18.083 1.00 79.69 111 ILE A C 1
ATOM 836 O O . ILE A 1 111 ? -22.859 17.968 18.538 1.00 79.69 111 ILE A O 1
ATOM 840 N N . ASP A 1 112 ? -22.986 20.216 18.774 1.00 70.81 112 ASP A N 1
ATOM 841 C CA . ASP A 1 112 ? -22.594 20.269 20.183 1.00 70.81 112 ASP A CA 1
ATOM 842 C C . ASP A 1 112 ? -23.582 19.463 21.040 1.00 70.81 112 ASP A C 1
ATOM 844 O O . ASP A 1 112 ? -24.639 19.945 21.451 1.00 70.81 112 ASP A O 1
ATOM 848 N N . ALA A 1 113 ? -23.240 18.203 21.296 1.00 71.94 113 ALA A N 1
ATOM 849 C CA . ALA A 1 113 ? -23.960 17.331 22.203 1.00 71.94 113 ALA A CA 1
ATOM 850 C C . ALA A 1 113 ? -23.179 17.257 23.512 1.00 71.94 113 ALA A C 1
ATOM 852 O O . ALA A 1 113 ? -22.012 16.861 23.542 1.00 71.94 113 ALA A O 1
ATOM 853 N N . LYS A 1 114 ? -23.833 17.640 24.609 1.00 75.06 114 LYS A N 1
ATOM 854 C CA . LYS A 1 114 ? -23.289 17.499 25.956 1.00 75.06 114 LYS A CA 1
ATOM 855 C C . LYS A 1 114 ? -24.044 16.394 26.672 1.00 75.06 114 LYS A C 1
ATOM 857 O O . LYS A 1 114 ? -25.270 16.402 26.714 1.00 75.06 114 LYS A O 1
ATOM 862 N N . ILE A 1 115 ? -23.298 15.452 27.231 1.00 74.62 115 ILE A N 1
ATOM 863 C CA . ILE A 1 115 ? -23.864 14.367 28.026 1.00 74.62 115 ILE A CA 1
ATOM 864 C C . ILE A 1 115 ? -23.843 14.817 29.482 1.00 74.62 115 ILE A C 1
ATOM 866 O O . ILE A 1 115 ? -22.777 15.052 30.051 1.00 74.62 115 ILE A O 1
ATOM 870 N N . GLU A 1 116 ? -25.024 14.974 30.074 1.00 80.56 116 GLU A N 1
ATOM 871 C CA . GLU A 1 116 ? -25.171 15.237 31.504 1.00 80.56 116 GLU A CA 1
ATOM 872 C C . GLU A 1 116 ? -25.379 13.916 32.238 1.00 80.56 116 GLU A C 1
ATOM 874 O O . GLU A 1 116 ? -26.407 13.256 32.097 1.00 80.56 116 GLU A O 1
ATOM 879 N N . ILE A 1 117 ? -24.363 13.518 33.001 1.00 80.06 117 ILE A N 1
ATOM 880 C CA . ILE A 1 117 ? -24.364 12.277 33.770 1.00 80.06 117 ILE A CA 1
ATOM 881 C C . ILE A 1 117 ? -24.849 12.600 35.179 1.00 80.06 117 ILE A C 1
ATOM 883 O O . ILE A 1 117 ? -24.168 13.300 35.926 1.00 80.06 117 ILE A O 1
ATOM 887 N N . ASN A 1 118 ? -26.017 12.068 35.535 1.00 85.06 118 ASN A N 1
ATOM 888 C CA . ASN A 1 118 ? -26.634 12.294 36.845 1.00 85.06 118 ASN A CA 1
ATOM 889 C C . ASN A 1 118 ? -26.426 11.122 37.818 1.00 85.06 118 ASN A C 1
ATOM 891 O O . ASN A 1 118 ? -26.681 11.264 39.011 1.00 85.06 118 ASN A O 1
ATOM 895 N N . ASP A 1 119 ? -25.961 9.972 37.321 1.00 86.81 119 ASP A N 1
ATOM 896 C CA . ASP A 1 119 ? -25.741 8.754 38.103 1.00 86.81 119 ASP A CA 1
ATOM 897 C C . ASP A 1 119 ? -24.484 8.005 37.600 1.00 86.81 119 ASP A C 1
ATOM 899 O O . ASP A 1 119 ? -24.288 7.895 36.384 1.00 86.81 119 ASP A O 1
ATOM 903 N N . PRO A 1 120 ? -23.637 7.449 38.490 1.00 85.44 120 PRO A N 1
ATOM 904 C CA . PRO A 1 120 ? -22.485 6.620 38.112 1.00 85.44 120 PRO A CA 1
ATOM 905 C C . PRO A 1 120 ? -22.799 5.445 37.166 1.00 85.44 120 PRO A C 1
ATOM 907 O O . PRO A 1 120 ? -21.955 5.047 36.365 1.00 85.44 120 PRO A O 1
ATOM 910 N N . THR A 1 121 ? -24.003 4.876 37.228 1.00 87.81 121 THR A N 1
ATOM 911 C CA . THR A 1 121 ? -24.448 3.791 36.338 1.00 87.81 121 THR A CA 1
ATOM 912 C C . THR A 1 121 ? -24.563 4.241 34.882 1.00 87.81 121 THR A C 1
ATOM 914 O O . THR A 1 121 ? -24.216 3.480 33.978 1.00 87.81 121 THR A O 1
ATOM 917 N N . GLN A 1 122 ? -24.969 5.492 34.645 1.00 85.38 122 GLN A N 1
ATOM 918 C CA . GLN A 1 122 ? -25.061 6.076 33.304 1.00 85.38 122 GLN A CA 1
ATOM 919 C C . GLN A 1 122 ? -23.675 6.286 32.690 1.00 85.38 122 GLN A C 1
ATOM 921 O O . GLN A 1 122 ? -23.507 6.074 31.492 1.00 85.38 122 GLN A O 1
ATOM 926 N N . LEU A 1 123 ? -22.672 6.630 33.509 1.00 84.75 123 LEU A N 1
ATOM 927 C CA . LEU A 1 123 ? -21.284 6.740 33.055 1.00 84.75 123 LEU A CA 1
ATOM 928 C C . LEU A 1 123 ? -20.763 5.398 32.529 1.00 84.75 123 LEU A C 1
ATOM 930 O O . LEU A 1 123 ? -20.215 5.343 31.432 1.00 84.75 123 LEU A O 1
ATOM 934 N N . ASN A 1 124 ? -20.970 4.314 33.282 1.00 86.94 124 ASN A N 1
ATOM 935 C CA . ASN A 1 124 ? -20.535 2.980 32.860 1.00 86.94 124 ASN A CA 1
ATOM 936 C C . ASN A 1 124 ? -21.242 2.517 31.581 1.00 86.94 124 ASN A C 1
ATOM 938 O O . ASN A 1 124 ? -20.589 2.004 30.677 1.00 86.94 124 ASN A O 1
ATOM 942 N N . ALA A 1 125 ? -22.559 2.726 31.484 1.00 88.38 125 ALA A N 1
ATOM 943 C CA . ALA A 1 125 ? -23.314 2.381 30.283 1.00 88.38 125 ALA A CA 1
ATOM 944 C C . ALA A 1 125 ? -22.818 3.156 29.050 1.00 88.38 125 ALA A C 1
ATOM 946 O O . ALA A 1 125 ? -22.695 2.582 27.972 1.00 88.38 125 ALA A O 1
ATOM 947 N N . PHE A 1 126 ? -22.485 4.440 29.215 1.00 86.81 126 PHE A N 1
ATOM 948 C CA . PHE A 1 126 ? -21.946 5.265 28.138 1.00 86.81 126 PHE A CA 1
ATOM 949 C C . PHE A 1 126 ? -20.584 4.760 27.638 1.00 86.81 126 PHE A C 1
ATOM 951 O O . PHE A 1 126 ? -20.424 4.534 26.440 1.00 86.81 126 PHE A O 1
ATOM 958 N N . LEU A 1 127 ? -19.639 4.505 28.550 1.00 87.12 127 LEU A N 1
ATOM 959 C CA . LEU A 1 127 ? -18.320 3.957 28.203 1.00 87.12 127 LEU A CA 1
ATOM 960 C C . LEU A 1 127 ? -18.432 2.596 27.498 1.00 87.12 127 LEU A C 1
ATOM 962 O O . LEU A 1 127 ? -17.692 2.304 26.561 1.00 87.12 127 LEU A O 1
ATOM 966 N N . GLN A 1 128 ? -19.387 1.768 27.923 1.00 90.44 128 GLN A N 1
ATOM 967 C CA . GLN A 1 128 ? -19.616 0.463 27.315 1.00 90.44 128 GLN A CA 1
ATOM 968 C C . GLN A 1 128 ? -20.216 0.568 25.907 1.00 90.44 128 GLN A C 1
ATOM 970 O O . GLN A 1 128 ? -19.850 -0.210 25.025 1.00 90.44 128 GLN A O 1
ATOM 975 N N . GLU A 1 129 ? -21.093 1.543 25.659 1.00 89.81 129 GLU A N 1
ATOM 976 C CA . GLU A 1 129 ? -21.594 1.811 24.308 1.00 89.81 129 GLU A CA 1
ATOM 977 C C . GLU A 1 129 ? -20.507 2.368 23.381 1.00 89.81 129 GLU A C 1
ATOM 979 O O . GLU A 1 129 ? -20.444 1.966 22.218 1.00 89.81 129 GLU A O 1
ATOM 984 N N . GLU A 1 130 ? -19.609 3.216 23.886 1.00 88.00 130 GLU A N 1
ATOM 985 C CA . GLU A 1 130 ? -18.429 3.673 23.143 1.00 88.00 130 GLU A CA 1
ATOM 986 C C . GLU A 1 130 ? -17.531 2.504 22.703 1.00 88.00 130 GLU A C 1
ATOM 988 O O . GLU A 1 130 ? -17.201 2.385 21.517 1.00 88.00 130 GLU A O 1
ATOM 993 N N . GLU A 1 131 ? -17.221 1.575 23.614 1.00 90.69 131 GLU A N 1
ATOM 994 C CA . GLU A 1 131 ? -16.486 0.350 23.280 1.00 90.69 131 GLU A CA 1
ATOM 995 C C . GLU A 1 131 ? -17.246 -0.512 22.255 1.00 90.69 131 GLU A C 1
ATOM 997 O O . GLU A 1 131 ? -16.667 -0.991 21.272 1.00 90.69 131 GLU A O 1
ATOM 1002 N N . ASN A 1 132 ? -18.554 -0.703 22.452 1.00 92.81 132 ASN A N 1
ATOM 1003 C CA . ASN A 1 132 ? -19.388 -1.501 21.555 1.00 92.81 132 ASN A CA 1
ATOM 1004 C C . ASN A 1 132 ? -19.438 -0.914 20.138 1.00 92.81 132 ASN A C 1
ATOM 1006 O O . ASN A 1 132 ? -19.475 -1.673 19.165 1.00 92.81 132 ASN A O 1
ATOM 1010 N N . MET A 1 133 ? -19.436 0.414 19.992 1.00 91.75 133 MET A N 1
ATOM 1011 C CA . MET A 1 133 ? -19.383 1.073 18.685 1.00 91.75 133 MET A CA 1
ATOM 1012 C C . MET A 1 133 ? -18.089 0.736 17.943 1.00 91.75 133 MET A C 1
ATOM 1014 O O . MET A 1 133 ? -18.153 0.290 16.793 1.00 91.75 133 MET A O 1
ATOM 1018 N N . LEU A 1 134 ? -16.933 0.871 18.601 1.00 92.75 134 LEU A N 1
ATOM 1019 C CA . LEU A 1 134 ? -15.637 0.519 18.009 1.00 92.75 134 LEU A CA 1
ATOM 1020 C C . LEU A 1 134 ? -15.577 -0.965 17.635 1.00 92.75 134 LEU A C 1
ATOM 1022 O O . LEU A 1 134 ? -15.192 -1.318 16.517 1.00 92.75 134 LEU A O 1
ATOM 1026 N N . ARG A 1 135 ? -16.048 -1.841 18.527 1.00 93.38 135 ARG A N 1
ATOM 1027 C CA . ARG A 1 135 ? -16.113 -3.286 18.282 1.00 93.38 135 ARG A CA 1
ATOM 1028 C C . ARG A 1 135 ? -16.954 -3.621 17.049 1.00 93.38 135 ARG A C 1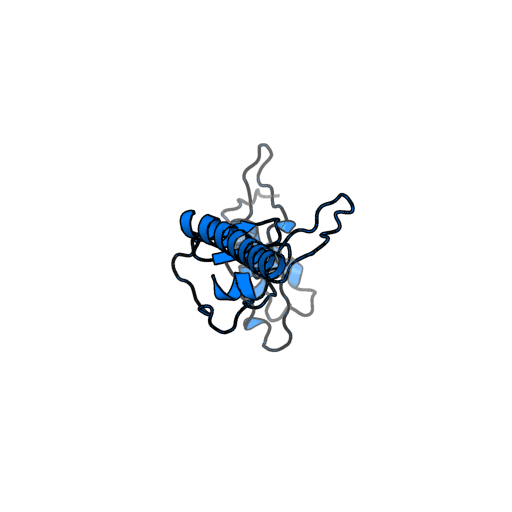
ATOM 1030 O O . ARG A 1 135 ? -16.516 -4.409 16.215 1.00 93.38 135 ARG A O 1
ATOM 1037 N N . LYS A 1 136 ? -18.124 -2.995 16.881 1.00 93.94 136 LYS A N 1
ATOM 1038 C CA . LYS A 1 136 ? -18.988 -3.188 15.699 1.00 93.94 136 LYS A CA 1
ATOM 1039 C C . LYS A 1 136 ? -18.304 -2.753 14.401 1.00 93.94 136 LYS A C 1
ATOM 1041 O O . LYS A 1 136 ? -18.446 -3.439 13.384 1.00 93.94 136 LYS A O 1
ATOM 1046 N N . MET A 1 137 ? -17.560 -1.643 14.416 1.00 93.75 137 MET A N 1
ATOM 1047 C CA . MET A 1 137 ? -16.797 -1.193 13.245 1.00 93.75 137 MET A CA 1
ATOM 1048 C C . MET A 1 137 ? -15.743 -2.231 12.851 1.00 93.75 137 MET A C 1
ATOM 1050 O O . MET A 1 137 ? -15.712 -2.672 11.702 1.00 93.75 137 MET A O 1
ATOM 1054 N N . VAL A 1 138 ? -14.942 -2.691 13.816 1.00 93.69 138 VAL A N 1
ATOM 1055 C CA . VAL A 1 138 ? -13.905 -3.708 13.584 1.00 93.69 138 VAL A CA 1
ATOM 1056 C C . VAL A 1 138 ? -14.514 -5.035 13.132 1.00 93.69 138 VAL A C 1
ATOM 1058 O O . VAL A 1 138 ? -14.039 -5.639 12.172 1.00 93.69 138 VAL A O 1
ATOM 1061 N N . GLU A 1 139 ? -15.610 -5.481 13.746 1.00 94.75 139 GLU A N 1
ATOM 1062 C CA . GLU A 1 139 ? -16.317 -6.687 13.310 1.00 94.75 139 GLU A CA 1
ATOM 1063 C C . GLU A 1 139 ? -16.807 -6.595 11.867 1.00 94.75 139 GLU A C 1
ATOM 1065 O O . GLU A 1 139 ? -16.784 -7.593 11.152 1.00 94.75 139 GLU A O 1
ATOM 1070 N N . THR A 1 140 ? -17.259 -5.421 11.429 1.00 94.38 140 THR A N 1
ATOM 1071 C CA . THR A 1 140 ? -17.703 -5.210 10.045 1.00 94.38 140 THR A CA 1
ATOM 1072 C C . THR A 1 140 ? -16.541 -5.413 9.076 1.00 94.38 140 THR A C 1
ATOM 1074 O O . THR A 1 140 ? -16.684 -6.108 8.068 1.00 94.38 140 THR A O 1
ATOM 1077 N N . VAL A 1 141 ? -15.361 -4.897 9.427 1.00 94.00 141 VAL A N 1
ATOM 1078 C CA . VAL A 1 141 ? -14.130 -5.118 8.663 1.00 94.00 141 VAL A CA 1
ATOM 1079 C C . VAL A 1 141 ? -13.753 -6.600 8.663 1.00 94.00 141 VAL A C 1
ATOM 1081 O O . VAL A 1 141 ? -13.512 -7.160 7.597 1.00 94.00 141 VAL A O 1
ATOM 1084 N N . LYS A 1 142 ? -13.802 -7.287 9.810 1.00 93.38 142 LYS A N 1
ATOM 1085 C CA . LYS A 1 142 ? -13.520 -8.732 9.883 1.00 93.38 142 LYS A CA 1
ATOM 1086 C C . LYS A 1 142 ? -14.501 -9.568 9.059 1.00 93.38 142 LYS A C 1
ATOM 1088 O O . LYS A 1 142 ? -14.084 -10.488 8.360 1.00 93.38 142 LYS A O 1
ATOM 1093 N N . LYS A 1 143 ? -15.793 -9.227 9.083 1.00 95.94 143 LYS A N 1
ATOM 1094 C CA . LYS A 1 143 ? -16.850 -9.904 8.308 1.00 95.94 143 LYS A CA 1
ATOM 1095 C C . LYS A 1 143 ? -16.658 -9.767 6.798 1.00 95.94 143 LYS A C 1
ATOM 1097 O O . LYS A 1 143 ? -17.058 -10.669 6.071 1.00 95.94 143 LYS A O 1
ATOM 1102 N N . SER A 1 144 ? -16.008 -8.698 6.326 1.00 95.25 144 SER A N 1
ATOM 1103 C CA . SER A 1 144 ? -15.627 -8.566 4.909 1.00 95.25 144 SER A CA 1
ATOM 1104 C C . SER A 1 144 ? -14.593 -9.611 4.459 1.00 95.25 144 SER A C 1
ATOM 1106 O O . SER A 1 144 ? -14.419 -9.836 3.265 1.00 95.25 144 SER A O 1
ATOM 1108 N N . GLY A 1 145 ? -13.897 -10.251 5.406 1.00 94.50 145 GLY A N 1
ATOM 1109 C CA . GLY A 1 145 ? -12.808 -11.181 5.133 1.00 94.50 145 GLY A CA 1
ATOM 1110 C C . GLY A 1 145 ? -11.461 -10.503 4.876 1.00 94.50 145 GLY A C 1
ATOM 1111 O O . GLY A 1 145 ? -10.496 -11.212 4.583 1.00 94.50 145 GLY A O 1
ATOM 1112 N N . ALA A 1 146 ? -11.364 -9.175 4.976 1.00 96.19 146 ALA A N 1
ATOM 1113 C CA . ALA A 1 146 ? -10.102 -8.457 4.831 1.00 96.19 146 ALA A CA 1
ATOM 1114 C C . ALA A 1 146 ? -9.045 -8.979 5.819 1.00 96.19 146 ALA A C 1
ATOM 1116 O O . ALA A 1 146 ? -9.330 -9.198 6.996 1.00 96.19 146 ALA A O 1
ATOM 1117 N N . THR A 1 147 ? -7.826 -9.186 5.327 1.00 94.94 147 THR A N 1
ATOM 1118 C CA . THR A 1 147 ? -6.668 -9.615 6.131 1.00 94.94 147 THR A CA 1
ATOM 1119 C C . THR A 1 147 ? -5.645 -8.495 6.312 1.00 94.94 147 THR A C 1
ATOM 1121 O O . THR A 1 147 ? -4.772 -8.601 7.168 1.00 94.94 147 THR A O 1
ATOM 1124 N N . ALA A 1 148 ? -5.761 -7.417 5.532 1.00 94.69 148 ALA A N 1
ATOM 1125 C CA . ALA A 1 148 ? -4.999 -6.186 5.683 1.00 94.69 148 ALA A CA 1
ATOM 1126 C C . ALA A 1 148 ? -5.923 -4.986 5.447 1.00 94.69 148 ALA A C 1
ATOM 1128 O O . ALA A 1 148 ? -6.794 -5.027 4.577 1.00 94.69 148 ALA A O 1
ATOM 1129 N N . VAL A 1 149 ? -5.744 -3.919 6.222 1.00 95.00 149 VAL A N 1
ATOM 1130 C CA . VAL A 1 149 ? -6.602 -2.730 6.175 1.00 95.00 149 VAL A CA 1
ATOM 1131 C C . VAL A 1 149 ? -5.720 -1.494 6.152 1.00 95.00 149 VAL A C 1
ATOM 1133 O O . VAL A 1 149 ? -4.880 -1.318 7.032 1.00 95.00 149 VAL A O 1
ATOM 1136 N N . PHE A 1 150 ? -5.928 -0.632 5.163 1.00 95.19 150 PHE A N 1
ATOM 1137 C CA . PHE A 1 150 ? -5.322 0.691 5.105 1.00 95.19 150 PHE A CA 1
ATOM 1138 C C . PHE A 1 150 ? -6.407 1.729 5.366 1.00 95.19 150 PHE A C 1
ATOM 1140 O O . PHE A 1 150 ? -7.343 1.869 4.577 1.00 95.19 150 PHE A O 1
ATOM 1147 N N . CYS A 1 151 ? -6.273 2.457 6.470 1.00 93.81 151 CYS A N 1
ATOM 1148 C CA . CYS A 1 151 ? -7.129 3.591 6.792 1.00 93.81 151 CYS A CA 1
ATOM 1149 C C . CYS A 1 151 ? -6.413 4.893 6.435 1.00 93.81 151 CYS A C 1
ATOM 1151 O O . CYS A 1 151 ? -5.253 5.093 6.793 1.00 93.81 151 CYS A O 1
ATOM 1153 N N . GLN A 1 152 ? -7.115 5.799 5.759 1.00 93.38 152 GLN A N 1
ATOM 1154 C CA . GLN A 1 152 ? -6.619 7.148 5.483 1.00 93.38 152 GLN A CA 1
ATOM 1155 C C . GLN A 1 152 ? -6.610 8.028 6.745 1.00 93.38 152 GLN A C 1
ATOM 1157 O O . GLN A 1 152 ? -5.842 8.985 6.836 1.00 93.38 152 GLN A O 1
ATOM 1162 N N . LYS A 1 153 ? -7.480 7.707 7.708 1.00 92.00 153 LYS A N 1
ATOM 1163 C CA . LYS A 1 153 ? -7.653 8.411 8.986 1.00 92.00 153 LYS A CA 1
ATOM 1164 C C . LYS A 1 153 ? -7.165 7.530 10.141 1.00 92.00 153 LYS A C 1
ATOM 1166 O O . LYS A 1 153 ? -6.701 6.413 9.915 1.00 92.00 153 LYS A O 1
ATOM 1171 N N . GLY A 1 154 ? -7.231 8.046 11.364 1.00 90.19 154 GLY A N 1
ATOM 1172 C CA . GLY A 1 154 ? -6.723 7.344 12.537 1.00 90.19 154 GLY A CA 1
ATOM 1173 C C . GLY A 1 154 ? -7.539 6.107 12.934 1.00 90.19 154 GLY A C 1
ATOM 1174 O O . GLY A 1 154 ? -8.653 5.861 12.451 1.00 90.19 154 GLY A O 1
ATOM 1175 N N . ILE A 1 155 ? -6.908 5.288 13.774 1.00 93.19 155 ILE A N 1
ATOM 1176 C CA . ILE A 1 155 ? -7.449 4.053 14.338 1.00 93.19 155 ILE A CA 1
ATOM 1177 C C . ILE A 1 155 ? -7.209 4.132 15.844 1.00 93.19 155 ILE A C 1
ATOM 1179 O O . ILE A 1 155 ? -6.057 4.185 16.273 1.00 93.19 155 ILE A O 1
ATOM 1183 N N . ASP A 1 156 ? -8.285 4.126 16.625 1.00 92.75 156 ASP A N 1
ATOM 1184 C CA . ASP A 1 156 ? -8.228 4.159 18.087 1.00 92.75 156 ASP A CA 1
ATOM 1185 C C . ASP A 1 156 ? -7.480 2.934 18.637 1.00 92.75 156 ASP A C 1
ATOM 1187 O O . ASP A 1 156 ? -7.616 1.833 18.097 1.00 92.75 156 ASP A O 1
ATOM 1191 N N . ASP A 1 157 ? -6.715 3.091 19.716 1.00 90.50 157 ASP A N 1
ATOM 1192 C CA . ASP A 1 157 ? -5.954 2.004 20.346 1.00 90.50 157 ASP A CA 1
ATOM 1193 C C . ASP A 1 157 ? -6.849 0.816 20.735 1.00 90.50 157 ASP A C 1
ATOM 1195 O O . ASP A 1 157 ? -6.459 -0.346 20.579 1.00 90.50 157 ASP A O 1
ATOM 1199 N N . LEU A 1 158 ? -8.089 1.079 21.166 1.00 90.06 158 LEU A N 1
ATOM 1200 C CA . LEU A 1 158 ? -9.045 0.016 21.480 1.00 90.06 158 LEU A CA 1
ATOM 1201 C C . LEU A 1 158 ? -9.480 -0.742 20.216 1.00 90.06 158 LEU A C 1
ATOM 1203 O O . LEU A 1 158 ? -9.604 -1.968 20.230 1.00 90.06 158 LEU A O 1
ATOM 1207 N N . ALA A 1 159 ? -9.653 -0.033 19.097 1.00 91.31 159 ALA A N 1
ATOM 1208 C CA . ALA A 1 159 ? -9.937 -0.652 17.807 1.00 91.31 159 ALA A CA 1
ATOM 1209 C C . ALA A 1 159 ? -8.734 -1.453 17.284 1.00 91.31 159 ALA A C 1
ATOM 1211 O O . ALA A 1 159 ? -8.924 -2.543 16.745 1.00 91.31 159 ALA A O 1
ATOM 1212 N N . GLN A 1 160 ? -7.505 -0.963 17.488 1.00 92.44 160 GLN A N 1
ATOM 1213 C CA . GLN A 1 160 ? -6.276 -1.688 17.149 1.00 92.44 160 GLN A CA 1
ATOM 1214 C C . GLN A 1 160 ? -6.159 -3.004 17.922 1.00 92.44 160 GLN A C 1
ATOM 1216 O O . GLN A 1 160 ? -5.788 -4.015 17.334 1.00 92.44 160 GLN A O 1
ATOM 1221 N N . HIS A 1 161 ? -6.511 -3.010 19.212 1.00 89.12 161 HIS A N 1
ATOM 1222 C CA . HIS A 1 161 ? -6.524 -4.225 20.027 1.00 89.12 161 HIS A CA 1
ATOM 1223 C C . HIS A 1 161 ? -7.565 -5.247 19.539 1.00 89.12 161 HIS A C 1
ATOM 1225 O O . HIS A 1 161 ? -7.373 -6.456 19.672 1.00 89.12 161 HIS A O 1
ATOM 1231 N N . PHE A 1 162 ? -8.685 -4.785 18.977 1.00 88.62 162 PHE A N 1
ATOM 1232 C CA . PHE A 1 162 ? -9.701 -5.676 18.423 1.00 88.62 162 PHE A CA 1
ATOM 1233 C C . PHE A 1 162 ? -9.373 -6.219 17.034 1.00 88.62 162 PHE A C 1
ATOM 1235 O O . PHE A 1 162 ? -10.045 -7.174 16.634 1.00 88.62 162 PHE A O 1
ATOM 1242 N N . LEU A 1 163 ? -8.420 -5.636 16.296 1.00 85.69 163 LEU A N 1
ATOM 1243 C CA . LEU A 1 163 ? -8.055 -6.039 14.932 1.00 85.69 163 LEU A CA 1
ATOM 1244 C C . LEU A 1 163 ? -7.238 -7.336 14.907 1.00 85.69 163 LEU A C 1
ATOM 1246 O O . LEU A 1 163 ? -6.230 -7.457 15.627 1.00 85.69 163 LEU A O 1
#

Sequence (163 aa):
SDPVAMTDRTTLAKIAKTAMASKSVSFDRDHLADLCVRAVTSVAEPRDAGHYVELDNIQIIKKQGGSMEDTQ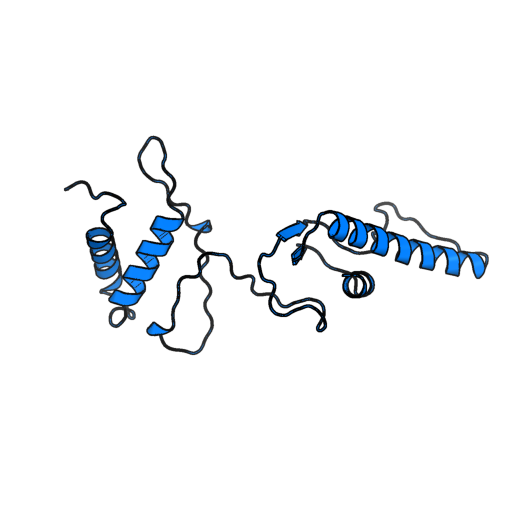LLEGIIVDKEKVHSGMPPVVNDARIALLDAALEIKKTEIDAKIEINDPTQLNAFLQEEENMLRKMVETVKKSGATAVFCQKGIDDLAQHFL

InterPro domains:
  IPR002423 Chaperonin Cpn60/GroEL/TCP-1 family [PF00118] (7-163)
  IPR017998 T-complex protein 1 [PTHR11353] (10-163)
  IPR027409 GroEL-like apical domain superfamily [G3DSA:3.50.7.10] (75-163)
  IPR027409 GroEL-like apical domain superfamily [SSF52029] (70-163)
  IPR027410 TCP-1-like chaperonin intermediate domain superfamily [G3DSA:3.30.260.10] (4-74)
  IPR027410 TCP-1-like chaperonin intermediate domain superfamily [SSF54849] (8-76)

pLDDT: mean 89.56, std 6.1, range [59.44, 96.5]

Secondary structure (DSSP, 8-state):
-PPPPTT-HHHHHHHHHHHHTTSGGGSSHHHHHHHHHHHHHHSEEEETTEEEE-GGGS-----SSS-GGG----SS-------SSTTS-S--TT--EEEESS-BS-PPPSS-------SHHHHHHHHHHHHHHHHHHHHHHHHTT-SEEEESS-B-HHHHHH-

Organism: NCBI:txid410659

Radius of gyration: 25.0 Å; chains: 1; bounding box: 54×34×76 Å